Protein AF-A0A563VUR9-F1 (afdb_monomer_lite)

Foldseek 3Di:
DQVLAADEDACDDPCVVQDDLQQHHHFQFDWDQQDPPNDPVSPPDTDGHTDPVRSVVRVVVCVVCVVSVSRNSVRSSVCCVQCVDPVNVVVVVVVVVVVVVVVD

Organism: NCBI:txid945734

Secondary structure (DSSP, 8-state):
-TTT---EEESSGGGGGT-STTTSEEEPEEEEEPPTTSSTT-TT-EEEEE-HHHHHHHHHHHHHTHHHHHHHHHHHHHHHHHHSSHHHHHHHHHHHHHHHHTT-

Sequence (104 aa):
MLLEKPVIATDYSGTKDFINQGTGFPVNYQLIPVKKNQYPFWQNQTWAEPDINHAAWLMRNMIADETKTKKIAKQGKQKILTDYSLKAIGKIYKKRLDHLSSLI

Structure (mmCIF, N/CA/C/O backbone):
data_AF-A0A563VUR9-F1
#
_entry.id   AF-A0A563VUR9-F1
#
loop_
_atom_site.group_PDB
_atom_site.id
_atom_site.type_symbol
_atom_site.label_atom_id
_atom_site.label_alt_id
_atom_site.label_comp_id
_atom_site.label_asym_id
_atom_site.label_entity_id
_atom_site.label_seq_id
_atom_site.pdbx_PDB_ins_code
_atom_site.Cartn_x
_atom_site.Cartn_y
_atom_site.Cartn_z
_atom_site.occupancy
_atom_site.B_iso_or_equiv
_atom_site.auth_seq_id
_atom_site.auth_comp_id
_atom_site.auth_asym_id
_atom_site.auth_atom_id
_atom_site.pdbx_PDB_model_num
ATOM 1 N N . MET A 1 1 ? 7.298 2.786 3.900 1.00 81.38 1 MET A N 1
ATOM 2 C CA . MET A 1 1 ? 6.299 2.471 4.955 1.00 81.38 1 MET A CA 1
ATOM 3 C C . MET A 1 1 ? 6.969 1.823 6.165 1.00 81.38 1 MET A C 1
ATOM 5 O O . MET A 1 1 ? 8.075 1.335 5.993 1.00 81.38 1 MET A O 1
ATOM 9 N N . LEU A 1 2 ? 6.343 1.896 7.355 1.00 97.25 2 LEU A N 1
ATOM 10 C CA . LEU A 1 2 ? 6.892 1.857 8.737 1.00 97.25 2 LEU A CA 1
ATOM 11 C C . LEU A 1 2 ? 8.408 2.079 8.917 1.00 97.25 2 LEU A C 1
ATOM 13 O O . LEU A 1 2 ? 8.806 3.098 9.471 1.00 97.25 2 LEU A O 1
ATOM 17 N N . LEU A 1 3 ? 9.252 1.185 8.406 1.00 98.00 3 LEU A N 1
ATOM 18 C CA . LEU A 1 3 ? 10.717 1.305 8.375 1.00 98.00 3 LEU A CA 1
ATOM 19 C C . LEU A 1 3 ? 11.247 2.315 7.335 1.00 98.00 3 LEU A C 1
ATOM 21 O O . LEU A 1 3 ? 12.413 2.262 6.960 1.00 98.00 3 LEU A O 1
ATOM 25 N N . GLU A 1 4 ? 10.395 3.209 6.825 1.00 98.25 4 GLU A N 1
ATOM 26 C CA . GLU A 1 4 ? 10.752 4.217 5.810 1.00 98.25 4 GLU A CA 1
ATOM 27 C C . GLU A 1 4 ? 11.344 3.650 4.509 1.00 98.25 4 GLU A C 1
ATOM 29 O O . GLU A 1 4 ? 11.992 4.361 3.751 1.00 98.25 4 GLU A O 1
ATOM 34 N N . LYS A 1 5 ? 11.102 2.372 4.204 1.00 97.94 5 LYS A N 1
ATOM 35 C CA . LYS A 1 5 ? 11.494 1.797 2.913 1.00 97.94 5 LYS A CA 1
ATOM 36 C C . LYS A 1 5 ? 10.481 2.185 1.830 1.00 97.94 5 LYS A C 1
ATOM 38 O O . LYS A 1 5 ? 9.276 2.169 2.125 1.00 97.94 5 LYS A O 1
ATOM 43 N N . PRO A 1 6 ? 10.921 2.551 0.612 1.00 97.81 6 PRO A N 1
ATOM 44 C CA . PRO A 1 6 ? 10.006 2.692 -0.511 1.00 97.81 6 PRO A CA 1
ATOM 45 C C . PRO A 1 6 ? 9.395 1.325 -0.833 1.00 97.81 6 PRO A C 1
ATOM 47 O O . PRO A 1 6 ? 10.033 0.293 -0.630 1.00 97.81 6 PRO A O 1
ATOM 50 N N . VAL A 1 7 ? 8.143 1.313 -1.284 1.00 98.12 7 VAL A N 1
ATOM 51 C CA . VAL A 1 7 ? 7.406 0.072 -1.545 1.00 98.12 7 VAL 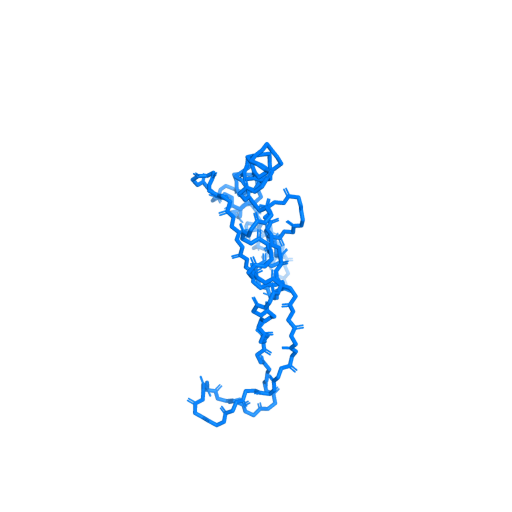A CA 1
ATOM 52 C C . VAL A 1 7 ? 6.681 0.181 -2.875 1.00 98.12 7 VAL A C 1
ATOM 54 O O . VAL A 1 7 ? 5.966 1.153 -3.122 1.00 98.12 7 VAL A O 1
ATOM 57 N N . ILE A 1 8 ? 6.880 -0.844 -3.697 1.00 98.44 8 ILE A N 1
ATOM 58 C CA . ILE A 1 8 ? 6.176 -1.090 -4.950 1.00 98.44 8 ILE A CA 1
ATOM 59 C C . ILE A 1 8 ? 5.180 -2.217 -4.682 1.00 98.44 8 ILE A C 1
ATOM 61 O O . ILE A 1 8 ? 5.552 -3.234 -4.098 1.00 98.44 8 ILE A O 1
ATOM 65 N N . ALA A 1 9 ? 3.925 -2.035 -5.077 1.00 98.31 9 ALA A N 1
ATOM 66 C CA . ALA A 1 9 ? 2.885 -3.045 -4.908 1.00 98.31 9 ALA A CA 1
ATOM 67 C C . ALA A 1 9 ? 1.800 -2.881 -5.970 1.00 98.31 9 ALA A C 1
ATOM 69 O O . ALA A 1 9 ? 1.570 -1.770 -6.441 1.00 98.31 9 ALA A O 1
ATOM 70 N N . THR A 1 10 ? 1.106 -3.964 -6.311 1.00 98.44 10 THR A N 1
ATOM 71 C CA . THR A 1 10 ? -0.074 -3.934 -7.187 1.00 9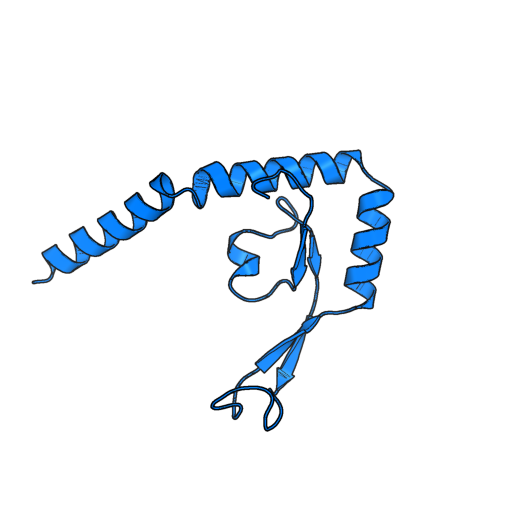8.44 10 THR A CA 1
ATOM 72 C C . THR A 1 10 ? -1.117 -2.958 -6.652 1.00 98.44 10 THR A C 1
ATOM 74 O O . THR A 1 10 ? -1.407 -2.971 -5.456 1.00 98.44 10 THR A O 1
ATOM 77 N N . ASP A 1 11 ? -1.689 -2.124 -7.522 1.00 98.25 11 ASP A N 1
ATOM 78 C CA . ASP A 1 11 ? -2.717 -1.130 -7.181 1.00 98.25 11 ASP A CA 1
ATOM 79 C C . ASP A 1 11 ? -4.104 -1.761 -6.947 1.00 98.25 11 ASP A C 1
ATOM 81 O O . ASP A 1 11 ? -5.100 -1.370 -7.558 1.00 98.25 11 ASP A O 1
ATOM 85 N N . TYR A 1 12 ? -4.192 -2.780 -6.090 1.00 98.06 12 TYR A N 1
ATOM 86 C CA . TYR A 1 12 ? -5.396 -3.593 -5.945 1.00 98.06 12 TYR A CA 1
ATOM 87 C C . TYR A 1 12 ? -5.697 -3.997 -4.503 1.00 98.06 12 TYR A C 1
ATOM 89 O O . TYR A 1 12 ? -4.823 -4.450 -3.768 1.00 98.06 12 TYR A O 1
ATOM 97 N N . SER A 1 13 ? -6.982 -3.940 -4.137 1.00 96.19 13 SER A N 1
ATOM 98 C CA . SER A 1 13 ? -7.471 -4.349 -2.816 1.00 96.19 13 SER A CA 1
ATOM 99 C C . SER A 1 13 ? -6.744 -3.600 -1.683 1.00 96.19 13 SER A C 1
ATOM 101 O O . SER A 1 13 ? -6.426 -2.422 -1.835 1.00 96.19 13 SER A O 1
ATOM 103 N N . GLY A 1 14 ? -6.489 -4.253 -0.549 1.00 95.50 14 GLY A N 1
ATOM 104 C CA . GLY A 1 14 ? -5.975 -3.616 0.667 1.00 95.50 14 GLY A CA 1
ATOM 105 C C . GLY A 1 14 ? -4.644 -2.870 0.520 1.00 95.50 14 GLY A C 1
ATOM 106 O O . GLY A 1 14 ? -4.337 -2.026 1.355 1.00 95.50 14 GLY A O 1
ATOM 107 N N . THR A 1 15 ? -3.849 -3.099 -0.533 1.00 96.81 15 THR A N 1
ATOM 108 C CA . THR A 1 15 ? -2.658 -2.265 -0.776 1.00 96.81 15 THR A CA 1
ATOM 109 C C . THR A 1 15 ? -3.041 -0.816 -1.083 1.00 96.81 15 THR A C 1
ATOM 111 O O . THR A 1 15 ? -2.340 0.092 -0.638 1.00 96.81 15 THR A O 1
ATOM 114 N N . LYS A 1 16 ? -4.172 -0.575 -1.765 1.00 96.75 16 LYS A N 1
ATOM 115 C CA . LYS A 1 16 ? -4.655 0.768 -2.140 1.00 96.75 16 LYS A CA 1
ATOM 116 C C . LYS A 1 16 ? -4.980 1.647 -0.940 1.00 96.75 16 LYS A C 1
ATOM 118 O O . LYS A 1 16 ? -4.916 2.871 -1.042 1.00 96.75 16 LYS A O 1
ATOM 123 N N . ASP A 1 17 ? -5.302 1.034 0.197 1.00 95.88 17 ASP A N 1
ATOM 124 C CA . ASP A 1 17 ? -5.643 1.755 1.421 1.00 95.88 17 ASP A CA 1
ATOM 125 C C . ASP A 1 17 ? -4.475 2.641 1.884 1.00 95.88 17 ASP A C 1
ATOM 127 O O . ASP A 1 17 ? -4.665 3.761 2.368 1.00 95.88 17 ASP A O 1
ATOM 131 N N . PHE A 1 18 ? -3.240 2.171 1.691 1.00 95.69 18 PHE A N 1
ATOM 132 C CA . PHE A 1 18 ? -2.044 2.859 2.174 1.00 95.69 18 PHE A CA 1
ATOM 133 C C . PHE A 1 18 ? -0.948 3.088 1.128 1.00 95.69 18 PHE A C 1
ATOM 135 O O . PHE A 1 18 ? -0.014 3.848 1.400 1.00 95.69 18 PHE A O 1
ATOM 142 N N . ILE A 1 19 ? -1.079 2.532 -0.078 1.00 97.69 19 ILE A N 1
ATOM 143 C CA . ILE A 1 19 ? -0.166 2.735 -1.208 1.00 97.69 19 ILE A CA 1
ATOM 144 C C . ILE A 1 19 ? -0.887 3.503 -2.314 1.00 97.69 19 ILE A C 1
ATOM 146 O O . ILE A 1 19 ? -1.799 2.999 -2.955 1.00 97.69 19 ILE A O 1
ATOM 150 N N . ASN A 1 20 ? -0.424 4.722 -2.569 1.00 97.38 20 ASN A N 1
ATOM 151 C CA . ASN A 1 20 ? -0.772 5.525 -3.738 1.00 97.38 20 ASN A CA 1
ATOM 152 C C . ASN A 1 20 ? 0.474 6.290 -4.211 1.00 97.38 20 ASN A C 1
ATOM 154 O O . ASN A 1 20 ? 1.538 6.162 -3.609 1.00 97.38 20 ASN A O 1
ATOM 158 N N . GLN A 1 21 ? 0.354 7.114 -5.254 1.00 97.12 21 GLN A N 1
ATOM 159 C CA . GLN A 1 21 ? 1.488 7.851 -5.835 1.00 97.12 21 GLN A CA 1
ATOM 160 C C . GLN A 1 21 ? 2.213 8.801 -4.855 1.00 97.12 21 GLN A C 1
ATOM 162 O O . GLN A 1 21 ? 3.347 9.197 -5.121 1.00 97.12 21 GLN A O 1
ATOM 167 N N . GLY A 1 22 ? 1.587 9.178 -3.733 1.00 97.81 22 GLY A N 1
ATOM 168 C CA . GLY A 1 22 ? 2.218 9.961 -2.667 1.00 97.81 22 GLY A CA 1
ATOM 169 C C . GLY A 1 22 ? 2.910 9.110 -1.597 1.00 97.81 22 GLY A C 1
ATOM 170 O O . GLY A 1 22 ? 3.860 9.562 -0.968 1.00 97.81 22 GLY A O 1
ATOM 171 N N . THR A 1 23 ? 2.476 7.870 -1.373 1.00 98.44 23 THR A N 1
ATOM 172 C CA . THR A 1 23 ? 2.936 7.043 -0.237 1.00 98.44 23 THR A CA 1
ATOM 173 C C . THR A 1 23 ? 3.705 5.785 -0.636 1.00 98.44 23 THR A C 1
ATOM 175 O O . THR A 1 23 ? 4.325 5.144 0.217 1.00 98.44 23 THR A O 1
ATOM 178 N N . GLY A 1 24 ? 3.705 5.448 -1.923 1.00 98.31 24 GLY A N 1
ATOM 179 C CA . GLY A 1 24 ? 4.466 4.360 -2.521 1.00 98.31 24 GLY A CA 1
ATOM 180 C C . GLY A 1 24 ? 4.383 4.396 -4.046 1.00 98.31 24 GLY A C 1
ATOM 181 O O . GLY A 1 24 ? 4.206 5.452 -4.651 1.00 98.31 24 GLY A O 1
ATOM 182 N N . PHE A 1 25 ? 4.534 3.231 -4.666 1.00 98.50 25 PHE A N 1
ATOM 183 C CA . PHE A 1 25 ? 4.630 3.088 -6.117 1.00 98.50 25 PHE A CA 1
ATOM 184 C C . PHE A 1 25 ? 3.634 2.019 -6.602 1.00 98.50 25 PHE A C 1
ATOM 186 O O . PHE A 1 25 ? 3.972 0.833 -6.628 1.00 98.50 25 PHE A O 1
ATOM 193 N N . PRO A 1 26 ? 2.387 2.415 -6.916 1.00 98.50 26 PRO A N 1
ATOM 194 C CA . PRO A 1 26 ? 1.332 1.486 -7.311 1.00 98.50 26 PRO A CA 1
ATOM 195 C C . PRO A 1 26 ? 1.568 0.927 -8.723 1.00 98.50 26 PRO A C 1
ATOM 197 O O . PRO A 1 26 ? 1.763 1.682 -9.675 1.00 98.50 26 PRO A O 1
ATOM 200 N N . VAL A 1 27 ? 1.535 -0.398 -8.865 1.00 98.69 27 VAL A N 1
ATOM 201 C CA . VAL A 1 27 ? 1.703 -1.118 -10.134 1.00 98.69 27 VAL A CA 1
ATOM 202 C C . VAL A 1 27 ? 0.331 -1.367 -10.763 1.00 98.69 27 VAL A C 1
ATOM 204 O O . VAL A 1 27 ? -0.524 -2.013 -10.158 1.00 98.69 27 VAL A O 1
ATOM 207 N N . ASN A 1 28 ? 0.135 -0.879 -11.989 1.00 98.56 28 ASN A N 1
ATOM 208 C CA . ASN A 1 28 ? -0.979 -1.247 -12.871 1.00 98.56 28 ASN A CA 1
ATOM 209 C C . ASN A 1 28 ? -1.176 -2.766 -12.963 1.00 98.56 28 ASN A C 1
ATOM 211 O O . ASN A 1 28 ? -0.228 -3.538 -12.856 1.00 98.56 28 ASN A O 1
ATOM 215 N N . TYR A 1 29 ? -2.404 -3.198 -13.209 1.00 98.62 29 TYR A N 1
ATOM 216 C CA . TYR A 1 29 ? -2.749 -4.611 -13.280 1.00 98.62 29 TYR A CA 1
ATOM 217 C C . TYR A 1 29 ? -3.900 -4.837 -14.253 1.00 98.62 29 TYR A C 1
ATOM 219 O O . TYR A 1 29 ? -4.593 -3.898 -14.650 1.00 98.62 29 TYR A O 1
ATOM 227 N N . GLN A 1 30 ? -4.121 -6.100 -14.594 1.00 98.44 30 GLN A N 1
ATOM 228 C CA . GLN A 1 30 ? -5.321 -6.561 -15.279 1.00 98.44 30 GLN A CA 1
ATOM 229 C C . GLN A 1 30 ? -6.070 -7.541 -14.383 1.00 98.44 30 GLN A C 1
ATOM 231 O O . GLN A 1 30 ? -5.461 -8.339 -13.670 1.00 98.44 30 GLN A O 1
ATOM 236 N N . LEU A 1 31 ? -7.400 -7.482 -14.405 1.00 98.25 31 LEU A N 1
ATOM 237 C CA . LEU A 1 31 ? -8.211 -8.483 -13.726 1.00 98.25 31 LEU A CA 1
ATOM 238 C C . LEU A 1 31 ? -8.301 -9.728 -14.598 1.00 98.25 31 LEU A C 1
ATOM 240 O O . LEU A 1 31 ? -8.818 -9.670 -15.713 1.00 98.25 31 LEU A O 1
ATOM 244 N N . ILE A 1 32 ? -7.817 -10.850 -14.075 1.00 97.81 32 ILE A N 1
ATOM 245 C CA . ILE A 1 32 ? -7.907 -12.152 -14.734 1.00 97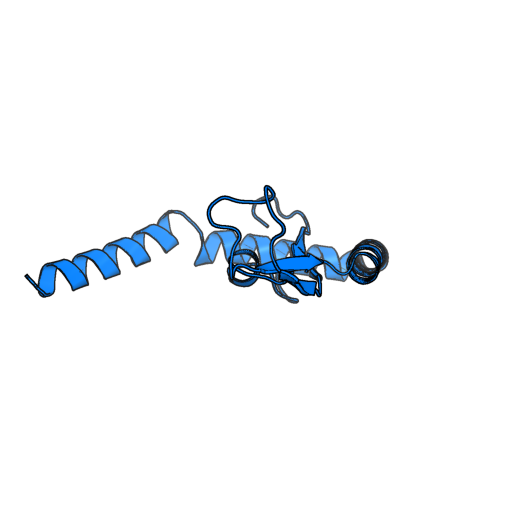.81 32 ILE A CA 1
ATOM 246 C C . ILE A 1 32 ? -8.722 -13.116 -13.871 1.00 97.81 32 ILE A C 1
ATOM 248 O O . ILE A 1 32 ? -8.647 -13.037 -12.644 1.00 97.81 32 ILE A O 1
ATOM 252 N N . PRO A 1 33 ? -9.490 -14.046 -14.461 1.00 97.88 33 PRO A N 1
ATOM 253 C CA . PRO A 1 33 ? -10.177 -15.071 -13.686 1.00 97.88 33 PRO A CA 1
ATOM 254 C C . PRO A 1 33 ? -9.189 -15.926 -12.885 1.00 97.88 33 PRO A C 1
ATOM 256 O O . PRO A 1 33 ? -8.135 -16.318 -13.397 1.00 97.88 33 PRO A O 1
ATOM 259 N N . VAL A 1 34 ? -9.549 -16.266 -11.647 1.00 97.62 34 VAL A N 1
ATOM 260 C CA . VAL A 1 34 ? -8.816 -17.273 -10.868 1.00 97.62 34 VAL A CA 1
ATOM 261 C C . VAL A 1 34 ? -8.973 -18.626 -11.564 1.00 97.62 34 VAL A C 1
ATOM 263 O O . VAL A 1 34 ? -10.082 -19.050 -11.888 1.00 97.62 34 VAL A O 1
ATOM 266 N N . LYS A 1 35 ? -7.862 -19.325 -11.814 1.00 97.06 35 LYS A N 1
ATOM 267 C CA . LYS A 1 35 ? -7.880 -20.649 -12.450 1.00 97.06 35 LYS A CA 1
ATOM 268 C C . LYS A 1 35 ? -8.160 -21.743 -11.420 1.00 97.06 35 LYS A C 1
ATOM 270 O O . LYS A 1 35 ? -7.870 -21.603 -10.230 1.00 97.06 35 LYS A O 1
ATOM 275 N N . LYS A 1 36 ? -8.661 -22.883 -11.904 1.00 96.81 36 LYS A N 1
ATOM 276 C CA . LYS A 1 36 ? -8.844 -24.096 -11.099 1.00 96.81 36 LYS A CA 1
ATOM 277 C C . LYS A 1 36 ? -7.574 -24.403 -10.292 1.00 96.81 36 LYS A C 1
ATOM 279 O O . LYS A 1 36 ? -6.475 -24.387 -10.840 1.00 96.81 36 LYS A O 1
ATOM 284 N N . ASN A 1 37 ? -7.754 -24.697 -9.005 1.00 94.88 37 ASN A N 1
ATOM 285 C CA . ASN A 1 37 ? -6.705 -25.019 -8.025 1.00 94.88 37 ASN A CA 1
ATOM 286 C C . ASN A 1 37 ? -5.760 -23.868 -7.620 1.00 94.88 37 ASN A C 1
ATOM 288 O O . ASN A 1 37 ? -4.843 -24.115 -6.845 1.00 94.88 37 ASN A O 1
ATOM 292 N N . GLN A 1 38 ? -5.969 -22.626 -8.074 1.00 94.81 38 GLN A N 1
ATOM 293 C CA . GLN A 1 38 ? -5.202 -21.479 -7.559 1.00 94.81 38 GLN A CA 1
ATOM 294 C C . GLN A 1 38 ? -5.734 -20.954 -6.218 1.00 94.81 38 GLN A C 1
ATOM 296 O O . GLN A 1 38 ? -4.973 -20.370 -5.451 1.00 94.81 38 GLN A O 1
ATOM 301 N N . TYR A 1 39 ? -7.030 -21.138 -5.936 1.00 94.50 39 TYR A N 1
ATOM 302 C CA . TYR A 1 39 ? -7.663 -20.667 -4.702 1.00 94.50 39 TYR A CA 1
ATOM 303 C C . TYR A 1 39 ? -8.936 -21.462 -4.356 1.00 94.50 39 TYR A C 1
ATOM 305 O O . TYR A 1 39 ? -9.595 -21.979 -5.269 1.00 94.50 39 TYR A O 1
ATOM 313 N N . PRO A 1 40 ? -9.328 -21.557 -3.069 1.00 95.00 40 PRO A N 1
ATOM 314 C CA . PRO A 1 40 ? -10.649 -22.049 -2.688 1.00 95.00 40 PRO A CA 1
ATOM 315 C C . PRO A 1 40 ? -11.770 -21.241 -3.351 1.00 95.00 40 PRO A C 1
ATOM 317 O O . PRO A 1 40 ? -11.697 -20.017 -3.443 1.00 95.00 40 PRO A O 1
ATOM 320 N N . PHE A 1 41 ? -12.818 -21.936 -3.802 1.00 94.12 41 PHE A N 1
ATOM 321 C CA . PHE A 1 41 ? -13.980 -21.332 -4.468 1.00 94.12 41 PHE A CA 1
ATOM 322 C C . PHE A 1 41 ? -13.625 -20.477 -5.699 1.00 94.12 41 PHE A C 1
ATOM 324 O O . PHE A 1 41 ? -14.299 -19.489 -5.965 1.00 94.12 41 PHE A O 1
ATOM 331 N N . TRP A 1 42 ? -12.563 -20.840 -6.432 1.00 94.44 42 TRP A N 1
ATOM 332 C CA . TRP A 1 42 ? -11.990 -20.091 -7.565 1.00 94.44 42 TRP A CA 1
ATOM 333 C C . TRP A 1 42 ? -12.996 -19.595 -8.618 1.00 94.44 42 TRP A C 1
ATOM 335 O O . TRP A 1 42 ? -12.716 -18.634 -9.332 1.00 94.44 42 TRP A O 1
ATOM 345 N N . GLN A 1 43 ? -14.154 -20.239 -8.744 1.00 97.06 43 GLN A N 1
ATOM 346 C CA . GLN A 1 43 ? -15.203 -19.826 -9.666 1.00 97.06 43 GLN A CA 1
ATOM 347 C C . GLN A 1 43 ? -15.673 -18.394 -9.371 1.00 97.06 43 GLN A C 1
ATOM 349 O O . GLN A 1 43 ? -15.921 -18.031 -8.225 1.00 97.06 43 GLN A O 1
ATOM 354 N N . ASN A 1 44 ? -15.837 -17.592 -10.426 1.00 95.19 44 ASN A N 1
ATOM 355 C CA . ASN A 1 44 ? -16.287 -16.194 -10.358 1.00 95.19 44 ASN A CA 1
ATOM 356 C C . ASN A 1 44 ? -15.397 -15.263 -9.510 1.00 95.19 44 ASN A C 1
ATOM 358 O O . ASN A 1 44 ? -15.835 -14.179 -9.132 1.00 95.19 44 ASN A O 1
ATOM 362 N N . GLN A 1 45 ? -14.152 -15.656 -9.226 1.00 95.50 45 GLN A N 1
ATOM 363 C CA . GLN A 1 45 ? -13.159 -14.802 -8.574 1.00 95.50 45 GLN A CA 1
ATOM 364 C C . GLN A 1 45 ? -12.139 -14.268 -9.582 1.00 95.50 45 GLN A C 1
ATOM 366 O O . GLN A 1 45 ? -11.925 -14.855 -10.647 1.00 95.50 45 GLN A O 1
ATOM 371 N N . THR A 1 46 ? -11.457 -13.179 -9.219 1.00 97.00 46 THR A N 1
ATOM 372 C CA . THR A 1 46 ? -10.419 -12.556 -10.051 1.00 97.00 46 THR A CA 1
ATOM 373 C C . THR A 1 46 ? -9.123 -12.300 -9.291 1.00 97.00 46 THR A C 1
ATOM 375 O O . THR A 1 46 ? -9.148 -11.835 -8.150 1.00 97.00 46 THR A O 1
ATOM 378 N N . TRP A 1 47 ? -7.995 -12.498 -9.971 1.00 97.06 47 TRP A N 1
ATOM 379 C CA . TRP A 1 47 ? -6.697 -11.962 -9.576 1.00 97.06 47 TRP A CA 1
ATOM 380 C C . TRP A 1 47 ? -6.439 -10.609 -10.223 1.00 97.06 47 TRP A C 1
ATOM 382 O O . TRP A 1 47 ? -6.825 -10.379 -11.366 1.00 97.06 47 TRP A O 1
ATOM 392 N N . ALA A 1 48 ? -5.722 -9.747 -9.509 1.00 97.88 48 ALA A N 1
ATOM 393 C CA . ALA A 1 48 ? -5.058 -8.597 -10.101 1.00 97.88 48 ALA A CA 1
ATOM 394 C C . ALA A 1 48 ? -3.665 -9.014 -10.578 1.00 97.88 48 ALA A C 1
ATOM 396 O O . ALA A 1 48 ? -2.709 -9.000 -9.803 1.00 97.88 48 ALA A O 1
ATOM 397 N N . GLU A 1 49 ? -3.572 -9.409 -11.845 1.00 98.06 49 GLU A N 1
ATOM 398 C CA . GLU A 1 49 ? -2.315 -9.768 -12.499 1.00 98.06 49 GLU A CA 1
ATOM 399 C C . GLU A 1 49 ? -1.491 -8.494 -12.739 1.00 98.06 49 GLU A C 1
ATOM 401 O O . GLU A 1 49 ? -1.933 -7.628 -13.503 1.00 98.06 49 GLU A O 1
ATOM 406 N N . PRO A 1 50 ? -0.337 -8.317 -12.074 1.00 98.31 50 PRO A N 1
ATOM 407 C CA . PRO A 1 50 ? 0.436 -7.088 -12.179 1.00 98.31 50 PRO A CA 1
ATOM 408 C C . PRO A 1 50 ? 1.084 -6.938 -13.559 1.00 98.31 50 PRO A C 1
ATOM 410 O O . PRO A 1 50 ? 1.605 -7.889 -14.138 1.00 98.31 50 PRO A O 1
ATOM 413 N N . ASP A 1 51 ? 1.150 -5.704 -14.053 1.00 98.75 51 ASP A N 1
ATOM 414 C CA . ASP A 1 51 ? 1.979 -5.365 -15.205 1.00 98.75 51 ASP A CA 1
ATOM 415 C C . ASP A 1 51 ? 3.461 -5.385 -14.796 1.00 98.75 51 ASP A C 1
ATOM 417 O O . ASP A 1 51 ? 3.981 -4.466 -14.151 1.00 98.75 51 ASP A O 1
ATOM 421 N N . ILE A 1 52 ? 4.151 -6.454 -15.192 1.00 98.56 52 ILE A N 1
ATOM 422 C CA . ILE A 1 52 ? 5.570 -6.679 -14.893 1.00 98.56 52 ILE A CA 1
ATOM 423 C C . ILE A 1 52 ? 6.454 -5.588 -15.515 1.00 98.56 52 ILE A C 1
ATOM 425 O O . ILE A 1 52 ? 7.435 -5.160 -14.898 1.00 98.56 52 ILE A O 1
ATOM 429 N N . ASN A 1 53 ? 6.111 -5.091 -16.707 1.00 98.69 53 ASN A N 1
ATOM 430 C CA . ASN A 1 53 ? 6.887 -4.043 -17.370 1.00 98.69 53 ASN A CA 1
ATOM 431 C C . ASN A 1 53 ? 6.773 -2.724 -16.609 1.00 98.69 53 ASN A C 1
ATOM 433 O O . ASN A 1 53 ? 7.779 -2.036 -16.407 1.00 98.69 53 ASN A O 1
ATOM 437 N N . HIS A 1 54 ? 5.572 -2.400 -16.132 1.00 98.75 54 HIS A N 1
ATOM 438 C CA . HIS A 1 54 ? 5.352 -1.229 -15.297 1.00 98.75 54 HIS A CA 1
ATOM 439 C C . HIS A 1 54 ? 6.051 -1.357 -13.936 1.00 98.75 54 HIS A C 1
ATOM 441 O O . HIS A 1 54 ? 6.712 -0.410 -13.507 1.00 98.75 54 HIS A O 1
ATOM 447 N N . ALA A 1 55 ? 6.008 -2.528 -13.292 1.00 98.62 55 ALA A N 1
ATOM 448 C CA . ALA A 1 55 ? 6.759 -2.776 -12.060 1.00 98.62 55 ALA A CA 1
ATOM 449 C C . ALA A 1 55 ? 8.268 -2.547 -12.258 1.00 98.62 55 ALA A C 1
ATOM 451 O O . ALA A 1 55 ? 8.900 -1.824 -11.486 1.00 98.62 55 ALA A O 1
ATOM 452 N N . ALA A 1 56 ? 8.843 -3.102 -13.329 1.00 98.62 56 ALA A N 1
ATOM 453 C CA . ALA A 1 56 ? 10.256 -2.928 -13.650 1.00 98.62 56 ALA A CA 1
ATOM 454 C C . ALA A 1 56 ? 10.600 -1.465 -13.985 1.00 98.62 56 ALA A C 1
ATOM 456 O O . ALA A 1 56 ? 11.661 -0.965 -13.604 1.00 98.62 56 ALA A O 1
ATOM 457 N N . TRP A 1 57 ? 9.702 -0.752 -14.672 1.00 98.62 57 TRP A N 1
ATOM 458 C CA . TRP A 1 57 ? 9.846 0.681 -14.922 1.00 98.62 57 TRP A CA 1
ATOM 459 C C . TRP A 1 57 ? 9.853 1.480 -13.613 1.00 98.62 57 TRP A C 1
ATOM 461 O O . TRP A 1 57 ? 10.741 2.313 -13.430 1.00 98.62 57 TRP A O 1
ATOM 471 N N . LEU A 1 58 ? 8.952 1.188 -12.669 1.00 98.56 58 LEU A N 1
ATOM 472 C CA . LEU A 1 58 ? 8.928 1.830 -11.350 1.00 98.56 58 LEU A CA 1
ATOM 473 C C . LEU A 1 58 ? 10.229 1.585 -10.577 1.00 98.56 58 LEU A C 1
ATOM 475 O O . LEU A 1 58 ? 10.793 2.534 -10.037 1.00 98.56 58 LEU A O 1
ATOM 479 N N . MET A 1 59 ? 10.751 0.353 -10.582 1.00 98.31 59 MET A N 1
ATOM 480 C CA . MET A 1 59 ? 12.030 0.024 -9.935 1.00 98.31 59 MET A CA 1
ATOM 481 C C . MET A 1 59 ? 13.188 0.867 -10.483 1.00 98.31 59 MET A C 1
ATOM 483 O O . MET A 1 59 ? 13.969 1.415 -9.706 1.00 98.31 59 MET A O 1
ATOM 487 N N . ARG A 1 60 ? 13.280 1.023 -11.812 1.00 98.38 60 ARG A N 1
ATOM 488 C CA . ARG A 1 60 ? 14.317 1.855 -12.447 1.00 98.38 60 ARG A CA 1
ATOM 489 C C . ARG A 1 60 ? 14.159 3.337 -12.103 1.00 98.38 60 ARG A C 1
ATOM 491 O O . ARG A 1 60 ? 15.139 3.981 -11.739 1.00 98.38 60 ARG A O 1
ATOM 498 N N . ASN A 1 61 ? 12.938 3.872 -12.163 1.00 97.19 61 ASN A N 1
ATOM 499 C CA . ASN A 1 61 ? 12.676 5.282 -11.843 1.00 97.19 61 ASN A CA 1
ATOM 500 C C . ASN A 1 61 ? 12.945 5.610 -10.373 1.00 97.19 61 ASN A C 1
ATOM 502 O O . ASN A 1 61 ? 13.420 6.697 -10.060 1.00 97.19 61 ASN A O 1
ATOM 506 N N . MET A 1 62 ? 12.675 4.663 -9.476 1.00 96.81 62 MET A N 1
ATOM 507 C CA . MET A 1 62 ? 12.924 4.820 -8.048 1.00 96.81 62 MET A CA 1
ATOM 508 C C . MET A 1 62 ? 14.411 5.064 -7.744 1.00 96.81 62 MET A C 1
ATOM 510 O O . MET A 1 62 ? 14.732 5.844 -6.846 1.00 96.81 62 MET A O 1
ATOM 514 N N . ILE A 1 63 ? 15.303 4.418 -8.502 1.00 96.56 63 ILE A N 1
ATOM 515 C CA . ILE A 1 63 ? 16.759 4.599 -8.406 1.00 96.56 63 ILE A CA 1
ATOM 516 C C . ILE A 1 63 ? 17.193 5.882 -9.126 1.00 96.56 63 ILE A C 1
ATOM 518 O O . ILE A 1 63 ? 18.042 6.607 -8.620 1.00 96.56 63 ILE A O 1
ATOM 522 N N . ALA A 1 64 ? 16.596 6.186 -10.282 1.00 98.12 64 ALA A N 1
ATOM 523 C CA . ALA A 1 64 ? 16.937 7.375 -11.063 1.00 98.12 64 ALA A CA 1
ATOM 524 C C . ALA A 1 64 ? 16.597 8.700 -10.348 1.00 98.12 64 ALA A C 1
ATOM 526 O O . ALA A 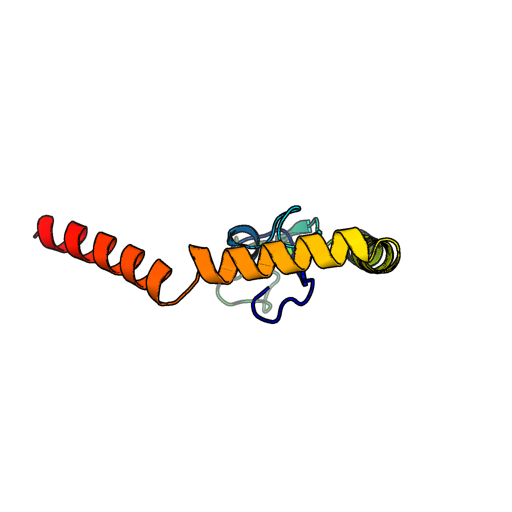1 64 ? 17.277 9.698 -10.568 1.00 98.12 64 ALA A O 1
ATOM 527 N N . ASP A 1 65 ? 15.575 8.715 -9.485 1.00 97.75 65 ASP A N 1
ATOM 528 C CA . ASP A 1 65 ? 15.181 9.880 -8.681 1.00 97.75 65 ASP A CA 1
ATOM 529 C C . ASP A 1 65 ? 15.087 9.520 -7.188 1.00 97.75 65 ASP A C 1
ATOM 531 O O . ASP A 1 65 ? 14.010 9.385 -6.594 1.00 97.75 65 ASP A O 1
ATOM 535 N N . GLU A 1 66 ? 16.250 9.358 -6.550 1.00 97.31 66 GLU A N 1
ATOM 536 C CA . GLU A 1 66 ? 16.329 9.040 -5.120 1.00 97.31 66 GLU A CA 1
ATOM 537 C C . GLU A 1 66 ? 15.641 10.079 -4.227 1.00 97.31 66 GLU A C 1
ATOM 539 O O . GLU A 1 66 ? 15.105 9.731 -3.170 1.00 97.31 66 GLU A O 1
ATOM 544 N N . THR A 1 67 ? 15.671 11.355 -4.614 1.00 98.38 67 THR A N 1
ATOM 545 C CA . THR A 1 67 ? 15.090 12.448 -3.826 1.00 98.38 67 THR A CA 1
ATOM 546 C C . THR A 1 67 ? 13.580 12.285 -3.737 1.00 98.38 67 THR A C 1
ATOM 548 O O . THR A 1 67 ? 13.011 12.286 -2.637 1.00 98.38 67 THR A O 1
ATOM 551 N N . LYS A 1 68 ? 12.921 12.073 -4.880 1.00 98.25 68 LYS A N 1
ATOM 552 C CA . LYS A 1 68 ? 11.490 11.771 -4.925 1.00 98.25 68 LYS A CA 1
ATOM 553 C C . LYS A 1 68 ? 11.174 10.479 -4.182 1.00 98.25 68 LYS A C 1
ATOM 555 O O . LYS A 1 68 ? 10.225 10.449 -3.398 1.00 98.25 68 LYS A O 1
ATOM 560 N N . THR A 1 69 ? 11.991 9.444 -4.351 1.00 98.50 69 THR A N 1
ATOM 561 C CA . THR A 1 69 ? 11.820 8.163 -3.655 1.00 98.50 69 THR A CA 1
ATOM 562 C C . THR A 1 69 ? 11.860 8.306 -2.138 1.00 98.50 69 THR A C 1
ATOM 564 O O . THR A 1 69 ? 10.957 7.822 -1.454 1.00 98.50 69 THR A O 1
ATOM 567 N N . LYS A 1 70 ? 12.858 9.011 -1.593 1.00 98.50 70 LYS A N 1
ATOM 568 C CA . LYS A 1 70 ? 12.979 9.273 -0.149 1.00 98.50 70 LYS A CA 1
ATOM 569 C C . LYS A 1 70 ? 11.780 10.069 0.366 1.00 98.50 70 LYS A C 1
ATOM 571 O O . LYS A 1 70 ? 11.227 9.737 1.415 1.00 98.50 70 LYS A O 1
ATOM 576 N N . LYS A 1 71 ? 11.317 11.068 -0.397 1.00 98.69 71 LYS A N 1
ATOM 577 C CA . LYS A 1 71 ? 10.112 11.844 -0.064 1.00 98.69 71 LYS A CA 1
ATOM 578 C C . LYS A 1 71 ? 8.870 10.951 0.035 1.00 98.69 71 LYS A C 1
ATOM 580 O O . LYS A 1 71 ? 8.176 11.006 1.050 1.00 98.69 71 LYS A O 1
ATOM 585 N N . ILE A 1 72 ? 8.620 10.112 -0.970 1.00 98.75 72 ILE A N 1
ATOM 586 C CA . ILE A 1 72 ? 7.481 9.178 -0.994 1.00 98.75 72 ILE A CA 1
ATOM 587 C C . ILE A 1 72 ? 7.583 8.171 0.159 1.00 98.75 72 ILE A C 1
ATOM 589 O O . ILE A 1 72 ? 6.613 7.938 0.879 1.00 98.75 72 ILE A O 1
ATOM 593 N N . ALA A 1 73 ? 8.769 7.612 0.411 1.00 98.69 73 ALA A N 1
ATOM 594 C CA . ALA A 1 73 ? 8.971 6.636 1.479 1.00 98.69 73 ALA A CA 1
ATOM 595 C C . ALA A 1 73 ? 8.699 7.220 2.878 1.00 98.69 73 ALA A C 1
ATOM 597 O O . ALA A 1 73 ? 8.062 6.559 3.713 1.00 98.69 73 ALA A O 1
ATOM 598 N N . LYS A 1 74 ? 9.116 8.475 3.107 1.00 98.81 74 LYS A N 1
ATOM 599 C CA . LYS A 1 74 ? 8.812 9.246 4.319 1.00 98.81 74 LYS A CA 1
ATOM 600 C C . LYS A 1 74 ? 7.313 9.497 4.465 1.00 98.81 74 LYS A C 1
ATOM 602 O O . LYS A 1 74 ? 6.764 9.262 5.541 1.00 98.81 74 LYS A O 1
ATOM 607 N N . GLN A 1 75 ? 6.634 9.902 3.391 1.00 98.81 75 GLN A N 1
ATOM 608 C CA . GLN A 1 75 ? 5.177 10.083 3.388 1.00 98.81 75 GLN A CA 1
ATOM 609 C C . GLN A 1 75 ? 4.441 8.770 3.688 1.00 98.81 75 GLN A C 1
ATOM 611 O O . GLN A 1 75 ? 3.534 8.747 4.518 1.00 98.81 75 GLN A O 1
ATOM 616 N N . GLY A 1 76 ? 4.889 7.652 3.114 1.00 98.56 76 GLY A N 1
ATOM 617 C CA . GLY A 1 76 ? 4.343 6.332 3.417 1.00 98.56 76 GLY A CA 1
ATOM 618 C C . GLY A 1 76 ? 4.544 5.917 4.876 1.00 98.56 76 GLY A C 1
ATOM 619 O O . GLY A 1 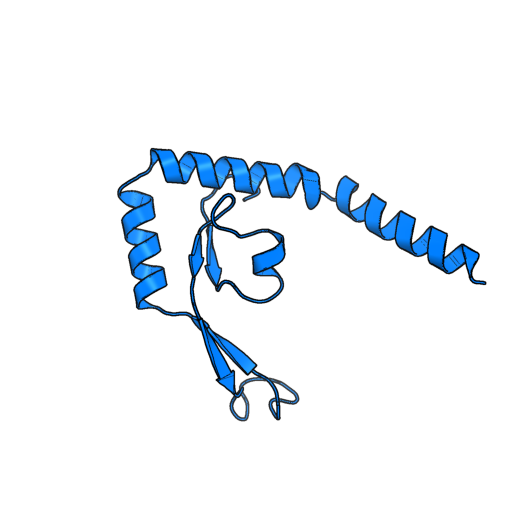76 ? 3.645 5.345 5.483 1.00 98.56 76 GLY A O 1
ATOM 620 N N . LYS A 1 77 ? 5.700 6.205 5.487 1.00 98.81 77 LYS A N 1
ATOM 621 C CA . LYS A 1 77 ? 5.892 5.975 6.931 1.00 98.81 77 LYS A CA 1
ATOM 622 C C . LYS A 1 77 ? 4.954 6.842 7.768 1.00 98.81 77 LYS A C 1
ATOM 624 O O . LYS A 1 77 ? 4.335 6.315 8.688 1.00 98.81 77 LYS A O 1
ATOM 629 N N . GLN A 1 78 ? 4.824 8.124 7.427 1.00 98.56 78 GLN A N 1
ATOM 630 C CA . GLN A 1 78 ? 3.923 9.032 8.130 1.00 98.56 78 GLN A CA 1
ATOM 631 C C . GLN A 1 78 ? 2.484 8.512 8.096 1.00 98.56 78 GLN A C 1
ATOM 633 O O . GLN A 1 78 ? 1.878 8.398 9.155 1.00 98.56 78 GLN A O 1
ATOM 638 N N . LYS A 1 79 ? 1.982 8.100 6.922 1.00 98.25 79 LYS A N 1
ATOM 639 C CA . LYS A 1 79 ? 0.632 7.534 6.774 1.00 98.25 79 LYS A CA 1
ATOM 640 C C . LYS A 1 79 ? 0.393 6.332 7.690 1.00 98.25 79 LYS A C 1
ATOM 642 O O . LYS A 1 79 ? -0.648 6.244 8.333 1.00 98.25 79 LYS A O 1
ATOM 647 N N . ILE A 1 80 ? 1.357 5.414 7.787 1.00 98.25 80 ILE A N 1
ATOM 648 C CA . ILE A 1 80 ? 1.228 4.253 8.679 1.00 98.25 80 ILE A CA 1
ATOM 649 C C . ILE A 1 80 ? 1.169 4.680 10.149 1.00 98.25 80 ILE A C 1
ATOM 651 O O . ILE A 1 80 ? 0.344 4.167 10.899 1.00 98.25 80 ILE A O 1
ATOM 655 N N . LEU A 1 81 ? 2.003 5.633 10.569 1.00 98.12 81 LEU A N 1
ATOM 656 C CA . LEU A 1 81 ? 2.013 6.114 11.953 1.00 98.12 81 LEU A CA 1
ATOM 657 C C . LEU A 1 81 ? 0.731 6.881 12.321 1.00 98.12 81 LEU A C 1
ATOM 659 O O . LEU A 1 81 ? 0.258 6.766 13.455 1.00 98.12 81 LEU A O 1
ATOM 663 N N . THR A 1 82 ? 0.158 7.643 11.387 1.00 97.56 82 THR A N 1
ATOM 664 C CA . THR A 1 82 ? -1.031 8.467 11.645 1.00 97.56 82 THR A CA 1
ATOM 665 C C . THR A 1 82 ? -2.329 7.686 11.532 1.00 97.56 82 THR A C 1
ATOM 667 O O . THR A 1 82 ? -3.172 7.798 12.420 1.00 97.56 82 THR A O 1
ATOM 670 N N . ASP A 1 83 ? -2.477 6.882 10.481 1.00 97.12 83 ASP A N 1
ATOM 671 C CA . ASP A 1 83 ? -3.776 6.332 10.085 1.00 97.12 83 ASP A CA 1
ATOM 672 C C . ASP A 1 83 ? -3.903 4.848 10.463 1.00 97.12 83 ASP A C 1
ATOM 674 O O . ASP A 1 83 ? -4.994 4.382 10.782 1.00 97.12 83 ASP A O 1
ATOM 678 N N . TYR A 1 84 ? -2.783 4.115 10.471 1.00 96.44 84 TYR A N 1
ATOM 679 C CA . TYR A 1 84 ? -2.742 2.656 10.658 1.00 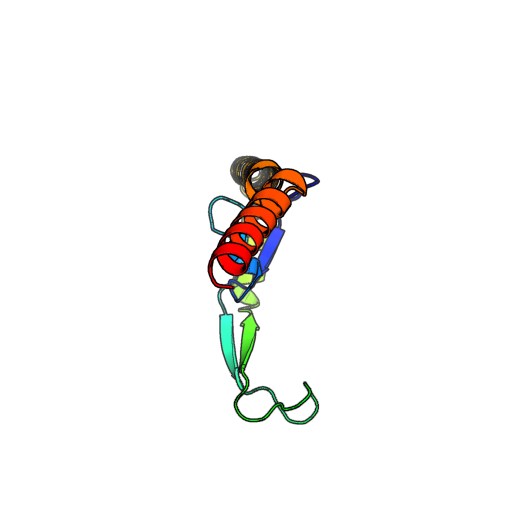96.44 84 TYR A CA 1
ATOM 680 C C . TYR A 1 84 ? -1.993 2.218 11.922 1.00 96.44 84 TYR A C 1
ATOM 682 O O . TYR A 1 84 ? -1.688 1.038 12.096 1.00 96.44 84 TYR A O 1
ATOM 690 N N . SER A 1 85 ? -1.698 3.145 12.837 1.00 96.88 85 SER A N 1
ATOM 691 C CA . SER A 1 85 ? -1.154 2.787 14.147 1.00 96.88 85 SER A CA 1
ATOM 692 C C . SER A 1 85 ? -2.211 2.091 15.003 1.00 96.88 85 SER A C 1
ATOM 694 O O . SER A 1 85 ? -3.411 2.325 14.850 1.00 96.88 85 SER A O 1
ATOM 696 N N . LEU A 1 86 ? -1.768 1.295 15.983 1.00 97.44 86 LEU A N 1
ATOM 697 C CA . LEU A 1 86 ? -2.665 0.627 16.937 1.00 97.44 86 LEU A CA 1
ATOM 698 C C . LEU A 1 86 ? -3.659 1.603 17.580 1.00 97.44 86 LEU A C 1
ATOM 700 O O . LEU A 1 86 ? -4.838 1.295 17.725 1.00 97.44 86 LEU A O 1
ATOM 704 N N . LYS A 1 87 ? -3.199 2.815 17.915 1.00 97.94 87 LYS A N 1
ATOM 705 C CA . LYS A 1 87 ? -4.043 3.860 18.501 1.00 97.94 87 LYS A CA 1
ATOM 706 C C . LYS A 1 87 ? -5.087 4.386 17.514 1.00 97.94 87 LYS A C 1
ATOM 708 O O . LYS A 1 87 ? -6.226 4.608 17.918 1.00 97.94 87 LYS A O 1
ATOM 713 N N . ALA A 1 88 ? -4.715 4.618 16.255 1.00 97.69 88 ALA A N 1
ATOM 714 C CA . ALA A 1 88 ? -5.639 5.098 15.229 1.00 97.69 88 ALA A CA 1
ATOM 715 C C . ALA A 1 88 ? -6.711 4.045 14.918 1.00 97.69 88 ALA A C 1
ATOM 717 O O . ALA A 1 88 ? -7.905 4.326 15.017 1.00 97.69 88 ALA A O 1
ATOM 718 N N . ILE A 1 89 ? -6.283 2.807 14.671 1.00 97.88 89 ILE A N 1
ATOM 719 C CA . ILE A 1 89 ? -7.171 1.683 14.372 1.00 97.88 89 ILE A CA 1
ATOM 720 C C . ILE A 1 89 ? -8.068 1.343 15.568 1.00 97.88 89 ILE A C 1
ATOM 722 O O . ILE A 1 89 ? -9.276 1.182 15.406 1.00 97.88 89 ILE A O 1
ATOM 726 N N . GLY A 1 90 ? -7.527 1.330 16.789 1.00 98.38 90 GLY A N 1
ATOM 727 C CA . GLY A 1 90 ? -8.308 1.089 18.005 1.00 98.38 90 GLY A CA 1
ATOM 728 C C . GLY A 1 90 ? -9.447 2.096 18.199 1.00 98.38 90 GLY A C 1
ATOM 729 O O . GLY A 1 90 ? -10.547 1.711 18.589 1.00 98.38 90 GLY A O 1
ATOM 730 N N . LYS A 1 91 ? -9.238 3.375 17.853 1.00 98.44 91 LYS A N 1
ATOM 731 C CA . LYS A 1 91 ? -10.310 4.386 17.874 1.00 98.44 91 LYS A CA 1
ATOM 732 C C . LYS A 1 91 ? -11.422 4.078 16.870 1.00 98.44 91 LYS A C 1
ATOM 734 O O . LYS A 1 91 ? -12.589 4.290 17.193 1.00 98.44 91 LYS A O 1
ATOM 739 N N . ILE A 1 92 ? -11.076 3.585 15.679 1.00 97.94 92 ILE A N 1
ATOM 740 C CA . ILE A 1 92 ? -12.054 3.202 14.649 1.00 97.94 92 ILE A CA 1
ATOM 741 C C . ILE A 1 92 ? -12.901 2.026 15.145 1.00 97.94 92 ILE A C 1
ATOM 743 O O . ILE A 1 92 ? -14.130 2.106 15.115 1.00 97.94 92 ILE A O 1
ATOM 747 N N . TYR A 1 93 ? -12.260 0.976 15.670 1.00 98.31 93 TYR A N 1
ATOM 748 C CA . TYR A 1 93 ? -12.969 -0.174 16.236 1.00 98.31 93 TYR A CA 1
ATOM 749 C C . TYR A 1 93 ? -13.853 0.222 17.416 1.00 98.31 93 TYR A C 1
ATOM 751 O O . TYR A 1 93 ? -15.027 -0.138 17.428 1.00 98.31 93 TYR A O 1
ATOM 759 N N . LYS A 1 94 ? -13.340 1.025 18.360 1.00 98.44 94 LYS A N 1
ATOM 760 C CA . LYS A 1 94 ? -14.138 1.535 19.483 1.00 98.44 94 LYS A CA 1
ATOM 761 C C . LYS A 1 94 ? -15.382 2.268 18.986 1.00 98.44 94 LYS A C 1
ATOM 763 O O . LYS A 1 94 ? -16.479 1.944 19.416 1.00 98.44 94 LYS A O 1
ATOM 768 N N . LYS A 1 95 ? -15.234 3.195 18.032 1.00 98.38 95 LYS A N 1
ATOM 769 C CA . LYS A 1 95 ? -16.370 3.931 17.455 1.00 98.38 95 LYS A CA 1
ATOM 770 C C . LYS A 1 95 ? -17.410 2.988 16.842 1.00 98.38 95 LYS A C 1
ATOM 772 O O . LYS A 1 95 ? -18.606 3.220 16.995 1.00 98.38 95 LYS A O 1
ATOM 777 N N . ARG A 1 96 ? -16.972 1.935 16.142 1.00 98.06 96 ARG A N 1
ATOM 778 C CA . ARG A 1 96 ? -17.885 0.941 15.566 1.00 98.06 96 ARG A CA 1
ATOM 779 C C . ARG A 1 96 ? -18.611 0.145 16.649 1.00 98.06 96 ARG A C 1
ATOM 781 O O . ARG A 1 96 ? -19.812 -0.054 16.514 1.00 98.06 96 ARG A O 1
ATOM 788 N N . LEU A 1 97 ? -17.907 -0.280 17.694 1.00 98.44 97 LEU A N 1
ATOM 789 C CA . LEU A 1 97 ? -18.495 -1.017 18.812 1.00 98.44 97 LEU A CA 1
ATOM 790 C C . LEU A 1 97 ? -19.487 -0.152 19.593 1.00 98.44 97 LEU A C 1
ATOM 792 O O . LEU A 1 97 ? -20.607 -0.593 19.793 1.00 98.44 97 LEU A O 1
ATOM 796 N N . ASP A 1 98 ? -19.133 1.091 19.927 1.00 98.38 98 ASP A N 1
ATOM 797 C CA . ASP A 1 98 ? -20.033 2.036 20.603 1.00 98.38 98 ASP A CA 1
ATOM 798 C C . ASP A 1 98 ? -21.334 2.228 19.802 1.00 98.38 98 ASP A C 1
ATOM 800 O O . ASP A 1 98 ? -22.428 2.218 20.361 1.00 98.38 98 ASP A O 1
ATOM 804 N N . HIS A 1 99 ? -21.224 2.352 18.473 1.00 98.00 99 HIS A N 1
ATOM 805 C CA . HIS A 1 99 ? -22.389 2.461 17.600 1.00 98.00 99 HIS A CA 1
ATOM 806 C C . HIS A 1 99 ? -23.238 1.184 17.598 1.00 98.00 99 HIS A C 1
ATOM 808 O O . HIS A 1 99 ? -24.454 1.274 17.718 1.00 98.00 99 HIS A O 1
ATOM 814 N N . LEU A 1 100 ? -22.628 0.002 17.488 1.00 98.00 100 LEU A N 1
ATOM 815 C CA . LEU A 1 100 ? -23.366 -1.265 17.516 1.00 98.00 100 LEU A CA 1
ATOM 816 C C . LEU A 1 100 ? -24.052 -1.500 18.865 1.00 98.00 100 LEU A C 1
ATOM 818 O O . LEU A 1 100 ? -25.198 -1.931 18.888 1.00 98.00 100 LEU A O 1
ATOM 822 N N . SER A 1 101 ? -23.389 -1.155 19.968 1.00 97.19 101 SER A N 1
ATOM 823 C CA . SER A 1 101 ? -23.961 -1.240 21.313 1.00 97.19 101 SER A CA 1
ATOM 824 C C . SER A 1 101 ? -25.135 -0.283 21.522 1.00 97.19 101 SER A C 1
ATOM 826 O O . SER A 1 101 ? -25.955 -0.538 22.386 1.00 97.19 101 SER A O 1
ATOM 828 N N . SER A 1 102 ? -25.232 0.807 20.751 1.00 96.19 102 SER A N 1
ATOM 829 C CA . SER A 1 102 ? -26.385 1.723 20.797 1.00 96.19 102 SER A CA 1
ATOM 830 C C . SER A 1 102 ? -27.612 1.236 20.013 1.00 96.19 102 SER A C 1
ATOM 832 O O . SER A 1 102 ? -28.664 1.864 20.087 1.00 96.19 102 SER A O 1
ATOM 834 N N . LEU A 1 103 ? -27.471 0.159 19.229 1.00 95.00 103 LEU A N 1
ATOM 835 C CA . LEU A 1 103 ? -28.549 -0.437 18.426 1.00 95.00 103 LEU A CA 1
ATOM 836 C C . LEU A 1 103 ? -29.248 -1.613 19.131 1.00 95.00 103 LEU A C 1
ATOM 838 O O . LEU A 1 103 ? -30.202 -2.154 18.572 1.00 95.00 103 LEU A O 1
ATOM 842 N N . ILE A 1 104 ? -28.747 -2.030 20.297 1.00 85.44 104 ILE A N 1
ATOM 843 C CA . ILE A 1 104 ? -29.261 -3.130 21.129 1.00 85.44 104 ILE A CA 1
ATOM 844 C C . ILE A 1 104 ? -29.776 -2.524 22.431 1.00 85.44 104 ILE A C 1
ATOM 846 O O . ILE A 1 104 ? -30.870 -2.939 22.867 1.00 85.44 104 ILE A O 1
#

pLDDT: mean 97.36, std 2.28, range [81.38, 98.81]

Radius of gyration: 17.86 Å; chains: 1; bounding box: 46×38×39 Å